Protein AF-A0A9D6BP86-F1 (afdb_monomer_lite)

Secondary structure (DSSP, 8-state):
--EE-TTS-EEPPPHHHHHHT--TT--SS-S-TTTSTT--SSEEEEEEEPTTSS-EEEEETTTTEEE----

Radius of gyration: 12.65 Å; chains: 1; bounding box: 33×28×29 Å

pLDDT: mean 90.96, std 8.07, range [57.94, 97.44]

Foldseek 3Di:
DWDADPVRDIDFAAPVVVLVQAQQVDFQFRGPCVVVVPDGQAKGWGPADDPPDPWGWIFGRRRGDIDTDDD

Sequence (71 aa):
MIEKQGDGSWRLPSVKELRTLVDVTTSNPSIDIYAFPNTPASWFWSSTQIAGGVNAWFVYFHDGQIFSPSI

Structure (mmCIF, N/CA/C/O backbone):
data_AF-A0A9D6BP86-F1
#
_entry.id   AF-A0A9D6BP86-F1
#
loop_
_atom_site.group_PDB
_atom_site.id
_atom_site.type_symbol
_atom_site.label_atom_id
_atom_site.label_alt_id
_atom_site.label_comp_id
_atom_site.label_asym_id
_atom_site.label_entity_id
_atom_site.label_seq_id
_atom_site.pdbx_PDB_ins_code
_atom_site.Cartn_x
_atom_site.Cartn_y
_atom_site.Cartn_z
_atom_site.occupancy
_atom_site.B_iso_or_equiv
_atom_site.auth_seq_id
_atom_site.auth_comp_id
_atom_site.auth_asym_id
_atom_site.auth_atom_id
_atom_site.pdbx_PDB_model_num
ATOM 1 N N . MET A 1 1 ? -7.285 -3.302 -5.895 1.00 81.62 1 MET A N 1
ATOM 2 C CA . MET A 1 1 ? -7.956 -2.478 -4.866 1.00 81.62 1 MET A CA 1
ATOM 3 C C . MET A 1 1 ? -8.216 -1.116 -5.474 1.00 81.62 1 MET A C 1
ATOM 5 O O . MET A 1 1 ? -7.325 -0.602 -6.131 1.00 81.62 1 MET A O 1
ATOM 9 N N . ILE A 1 2 ? -9.415 -0.575 -5.296 1.00 88.75 2 ILE A N 1
ATOM 10 C CA . ILE A 1 2 ? -9.779 0.794 -5.677 1.00 88.75 2 ILE A CA 1
ATOM 11 C C . ILE A 1 2 ? -10.484 1.433 -4.487 1.00 88.75 2 ILE A C 1
ATOM 13 O O . ILE A 1 2 ? -11.096 0.729 -3.685 1.00 88.75 2 ILE A O 1
ATOM 17 N N . GLU A 1 3 ? -10.394 2.747 -4.374 1.00 89.62 3 GLU A N 1
ATOM 18 C CA . GLU A 1 3 ? -11.016 3.508 -3.296 1.00 89.62 3 GLU A CA 1
ATOM 19 C C . GLU A 1 3 ? -12.051 4.485 -3.845 1.00 89.62 3 GLU A C 1
ATOM 21 O O . GLU A 1 3 ? -11.889 5.043 -4.936 1.00 89.62 3 GLU A O 1
ATOM 26 N N . LYS A 1 4 ? -13.119 4.689 -3.075 1.00 92.75 4 LYS A N 1
ATOM 27 C CA . LYS A 1 4 ? -14.184 5.626 -3.417 1.00 92.75 4 LYS A CA 1
ATOM 28 C C . LYS A 1 4 ? -13.834 7.012 -2.887 1.00 92.75 4 LYS A C 1
ATOM 30 O O . LYS A 1 4 ? -13.505 7.157 -1.715 1.00 92.75 4 LYS A O 1
ATOM 35 N N . GLN A 1 5 ? -13.916 8.016 -3.747 1.00 91.62 5 GLN A N 1
ATOM 36 C CA . GLN A 1 5 ? -13.667 9.415 -3.418 1.00 91.62 5 GLN A CA 1
ATOM 37 C C . GLN A 1 5 ? -14.941 10.116 -2.920 1.00 91.62 5 GLN A C 1
ATOM 39 O O . GLN A 1 5 ? -16.056 9.613 -3.083 1.00 91.62 5 GLN A O 1
ATOM 44 N N . GLY A 1 6 ? -14.775 11.302 -2.325 1.00 89.50 6 GLY A N 1
ATOM 45 C CA . GLY A 1 6 ? -15.887 12.111 -1.807 1.00 89.50 6 GLY A CA 1
ATOM 46 C C . GLY A 1 6 ? -16.854 12.614 -2.886 1.00 89.50 6 GLY A C 1
ATOM 47 O O . GLY A 1 6 ? -18.027 12.829 -2.601 1.00 89.50 6 GLY A O 1
ATOM 48 N N . ASP A 1 7 ? -16.389 12.730 -4.129 1.00 93.00 7 ASP A N 1
ATOM 49 C CA . ASP A 1 7 ? -17.208 13.046 -5.306 1.00 93.00 7 ASP A CA 1
ATOM 50 C C . ASP A 1 7 ? -17.884 11.804 -5.928 1.00 93.00 7 ASP A C 1
ATOM 52 O O . ASP A 1 7 ? -18.584 11.903 -6.933 1.00 93.00 7 ASP A O 1
ATOM 56 N N . GLY A 1 8 ? -17.685 10.624 -5.331 1.00 94.25 8 GLY A N 1
ATOM 57 C CA . GLY A 1 8 ? -18.231 9.352 -5.795 1.00 94.25 8 GLY A CA 1
ATOM 58 C C . GLY A 1 8 ? -17.407 8.650 -6.877 1.00 94.25 8 GLY A C 1
ATOM 59 O O . GLY A 1 8 ? -17.758 7.523 -7.236 1.00 94.25 8 GLY A O 1
ATOM 60 N N . SER A 1 9 ? -16.323 9.259 -7.366 1.00 95.00 9 SER A N 1
ATOM 61 C CA . SER A 1 9 ? -15.410 8.623 -8.318 1.00 95.00 9 SER A CA 1
ATOM 62 C C . SER A 1 9 ? -14.576 7.518 -7.658 1.00 95.00 9 SER A C 1
ATOM 64 O O . SER A 1 9 ? -14.453 7.441 -6.434 1.00 95.00 9 SER A O 1
ATOM 66 N N . TRP A 1 10 ? -14.006 6.632 -8.475 1.00 93.94 10 TRP A N 1
ATOM 67 C CA . TRP A 1 10 ? -13.077 5.600 -8.017 1.00 93.94 10 TRP A CA 1
ATOM 68 C C . TRP A 1 10 ? -11.663 5.939 -8.468 1.00 93.94 10 TRP A C 1
ATOM 70 O O . TRP A 1 10 ? -11.457 6.301 -9.627 1.00 93.94 10 TRP A O 1
ATOM 80 N N . ARG A 1 11 ? -10.679 5.759 -7.584 1.00 94.62 11 ARG A N 1
ATOM 81 C CA . ARG A 1 11 ? -9.257 5.856 -7.943 1.00 94.62 11 ARG A CA 1
ATOM 82 C C . ARG A 1 11 ? -8.449 4.689 -7.400 1.00 94.62 11 ARG A C 1
ATOM 84 O O . ARG A 1 11 ? -8.915 3.905 -6.575 1.00 94.62 11 ARG A O 1
ATOM 91 N N . LEU A 1 12 ? -7.211 4.602 -7.868 1.00 93.50 12 LEU A N 1
ATOM 92 C CA . LEU A 1 12 ? -6.213 3.702 -7.315 1.00 93.50 12 LEU A CA 1
ATOM 93 C C . LEU A 1 12 ? -5.565 4.331 -6.060 1.00 93.50 12 LEU A C 1
ATOM 95 O O . LEU A 1 12 ? -5.224 5.525 -6.097 1.00 93.50 12 LEU A O 1
ATOM 99 N N . PRO A 1 13 ? -5.342 3.557 -4.983 1.00 94.75 13 PRO A N 1
ATOM 100 C CA . PRO A 1 13 ? -4.641 4.054 -3.806 1.00 94.75 13 PRO A CA 1
ATOM 101 C C . PRO A 1 13 ? -3.178 4.368 -4.079 1.00 94.75 13 PRO A C 1
ATOM 103 O O . PRO A 1 13 ? -2.538 3.758 -4.933 1.00 94.75 13 PRO A O 1
ATOM 106 N N . SER A 1 14 ? -2.631 5.322 -3.342 1.00 94.88 14 SER A N 1
ATOM 107 C CA . SER A 1 14 ? -1.198 5.598 -3.300 1.00 94.88 14 SER A CA 1
ATOM 108 C C . SER A 1 14 ? -0.451 4.481 -2.567 1.00 94.88 14 SER A C 1
ATOM 110 O O . SER A 1 14 ? -1.023 3.733 -1.772 1.00 94.88 14 SER A O 1
ATOM 112 N N . VAL A 1 15 ? 0.864 4.384 -2.778 1.00 95.00 15 VAL A N 1
ATOM 113 C CA . VAL A 1 15 ? 1.689 3.380 -2.083 1.00 95.00 15 VAL A CA 1
ATOM 114 C C . VAL A 1 15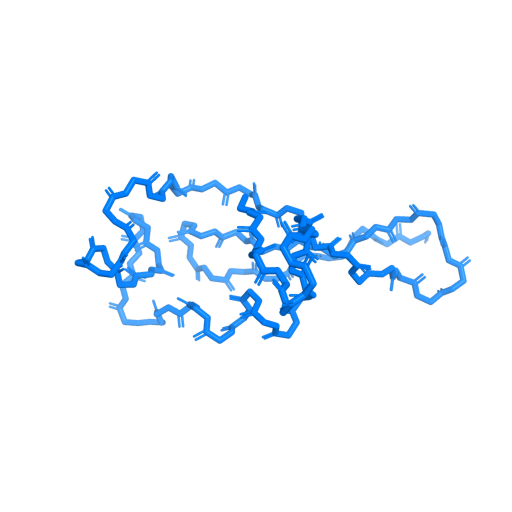 ? 1.677 3.592 -0.567 1.00 95.00 15 VAL A C 1
ATOM 116 O O . VAL A 1 15 ? 1.754 2.633 0.194 1.00 95.00 15 VAL A O 1
ATOM 119 N N . LYS A 1 16 ? 1.538 4.846 -0.116 1.00 94.88 16 LYS A N 1
ATOM 120 C CA . LYS A 1 16 ? 1.432 5.180 1.309 1.00 94.88 16 LYS A CA 1
ATOM 121 C C . LYS A 1 16 ? 0.132 4.647 1.902 1.00 94.88 16 LYS A C 1
ATOM 123 O O . LYS A 1 16 ? 0.178 4.060 2.973 1.00 94.88 16 LYS A O 1
ATOM 128 N N . GLU A 1 17 ? -0.986 4.802 1.198 1.00 95.94 17 GLU A N 1
ATOM 129 C CA . GLU A 1 17 ? -2.281 4.259 1.625 1.00 95.94 17 GLU A CA 1
ATOM 130 C C . GLU A 1 17 ? -2.242 2.728 1.669 1.00 95.94 17 GLU A C 1
ATOM 132 O O . GLU A 1 17 ? -2.552 2.146 2.705 1.00 95.94 17 GLU A O 1
ATOM 137 N N . LEU A 1 18 ? -1.753 2.064 0.614 1.00 96.12 18 LEU A N 1
ATOM 138 C CA . LEU A 1 18 ? -1.616 0.601 0.618 1.00 96.12 18 LEU A CA 1
ATOM 139 C C . LEU A 1 18 ? -0.721 0.104 1.758 1.00 96.12 18 LEU A C 1
ATOM 141 O O . LEU A 1 18 ? -1.045 -0.887 2.404 1.00 96.12 18 LEU A O 1
ATOM 145 N N . ARG A 1 19 ? 0.372 0.817 2.054 1.00 95.19 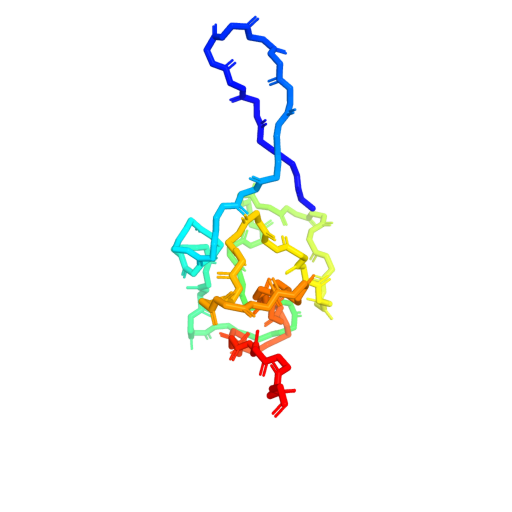19 ARG A N 1
ATOM 146 C CA . ARG A 1 19 ? 1.267 0.482 3.168 1.00 95.19 19 ARG A CA 1
ATOM 147 C C . ARG A 1 19 ? 0.563 0.528 4.524 1.00 95.19 19 ARG A C 1
ATOM 149 O O . ARG A 1 19 ? 0.912 -0.264 5.388 1.00 95.19 19 ARG A O 1
ATOM 156 N N . THR A 1 20 ? -0.407 1.421 4.729 1.00 96.50 20 THR A N 1
ATOM 157 C CA . THR A 1 20 ? -1.155 1.471 6.002 1.00 96.50 20 THR A CA 1
ATOM 158 C C . THR A 1 20 ? -2.077 0.274 6.216 1.00 96.50 20 THR A C 1
ATOM 160 O O . THR A 1 20 ? -2.495 0.038 7.343 1.00 96.50 20 THR A O 1
ATOM 163 N N . LEU A 1 21 ? -2.373 -0.486 5.159 1.00 96.44 21 LEU A N 1
ATOM 164 C CA . LEU A 1 21 ? -3.181 -1.701 5.240 1.00 96.44 21 LEU A CA 1
ATOM 165 C C . LEU A 1 21 ? -2.348 -2.949 5.544 1.00 96.44 21 LEU A C 1
ATOM 167 O O . LEU A 1 21 ? -2.917 -3.992 5.845 1.00 96.44 21 LEU A O 1
ATOM 171 N N . VAL A 1 22 ? -1.020 -2.866 5.438 1.00 96.94 22 VAL A N 1
ATOM 172 C CA . VAL A 1 22 ? -0.138 -4.003 5.709 1.00 96.94 22 VAL A CA 1
ATOM 173 C C . VAL A 1 22 ? -0.166 -4.320 7.199 1.00 96.94 22 VAL A C 1
ATOM 175 O O . VAL A 1 22 ? 0.230 -3.497 8.028 1.00 96.94 22 VAL A O 1
ATOM 178 N N . ASP A 1 23 ? -0.576 -5.541 7.522 1.00 96.69 23 ASP A N 1
ATOM 179 C CA . ASP A 1 23 ? -0.451 -6.102 8.861 1.00 96.69 23 ASP A CA 1
ATOM 180 C C . ASP A 1 23 ? 0.800 -6.982 8.925 1.00 96.69 23 ASP A C 1
ATOM 182 O O . ASP A 1 23 ? 0.820 -8.119 8.455 1.00 96.69 23 ASP A O 1
ATOM 186 N N . VAL A 1 24 ? 1.860 -6.444 9.528 1.00 94.31 24 VAL A N 1
ATOM 187 C CA . VAL A 1 24 ? 3.163 -7.119 9.648 1.00 94.31 24 VAL A CA 1
ATOM 188 C C . VAL A 1 24 ? 3.154 -8.315 10.608 1.00 94.31 24 VAL A C 1
ATOM 190 O O . VAL A 1 24 ? 4.161 -9.011 10.717 1.00 94.31 24 VAL A O 1
ATOM 193 N N . THR A 1 25 ? 2.055 -8.544 11.334 1.00 95.50 25 THR A N 1
ATOM 194 C CA . THR A 1 25 ? 1.898 -9.697 12.235 1.00 95.50 25 THR A CA 1
ATOM 195 C C . THR A 1 25 ? 1.291 -10.913 11.537 1.00 95.50 25 THR A C 1
ATOM 197 O O . THR A 1 25 ? 1.346 -12.020 12.075 1.00 95.50 25 THR A O 1
ATOM 200 N N . THR A 1 26 ? 0.754 -10.728 10.329 1.00 94.06 26 THR A N 1
ATOM 201 C CA . THR A 1 26 ? 0.119 -11.773 9.527 1.00 94.06 26 THR A CA 1
ATOM 202 C C . THR A 1 26 ? 0.806 -11.928 8.172 1.00 94.06 26 THR A C 1
ATOM 204 O O . THR A 1 26 ? 1.532 -11.058 7.695 1.00 94.06 26 THR A O 1
ATOM 207 N N . SER A 1 27 ? 0.608 -13.087 7.546 1.00 94.00 27 SER A N 1
ATOM 208 C CA . SER A 1 27 ? 1.069 -13.365 6.186 1.00 94.00 27 SER A CA 1
ATOM 209 C C . SER A 1 27 ? 0.044 -14.238 5.471 1.00 94.00 27 SER A C 1
ATOM 211 O O . SER A 1 27 ? -0.663 -15.023 6.102 1.00 94.00 27 SER A O 1
ATOM 213 N N . ASN A 1 28 ? -0.029 -14.096 4.150 1.00 94.75 28 ASN A N 1
ATOM 214 C CA . ASN A 1 28 ? -0.933 -14.830 3.266 1.00 94.75 28 ASN A CA 1
ATOM 215 C C . ASN A 1 28 ? -2.443 -14.763 3.634 1.00 94.75 28 ASN A C 1
ATOM 217 O O . ASN A 1 28 ? -3.051 -15.805 3.887 1.00 94.75 28 ASN A O 1
ATOM 221 N N . PRO A 1 29 ? -3.088 -13.580 3.578 1.00 96.19 29 PRO A N 1
ATOM 222 C CA . PRO A 1 29 ? -2.517 -12.269 3.268 1.00 96.19 29 PRO A CA 1
ATOM 223 C C . PRO A 1 29 ? -2.072 -11.485 4.524 1.00 96.19 29 PRO A C 1
ATOM 225 O O . PRO A 1 29 ? -2.612 -11.661 5.608 1.00 96.19 29 PRO A O 1
ATOM 228 N N . SER A 1 30 ? -1.094 -10.594 4.357 1.00 97.38 30 SER A N 1
ATOM 229 C CA . SER A 1 30 ? -0.582 -9.627 5.342 1.00 97.38 30 SER A CA 1
ATOM 230 C C . SER A 1 30 ? -1.485 -8.381 5.398 1.00 97.38 30 SER A C 1
ATOM 232 O O . SER A 1 30 ? -1.125 -7.289 4.954 1.00 97.38 30 SER A O 1
ATOM 234 N N . ILE A 1 31 ? -2.722 -8.573 5.854 1.00 97.44 31 ILE A N 1
ATOM 235 C CA . ILE A 1 31 ? -3.775 -7.551 5.982 1.00 97.44 31 ILE A CA 1
ATOM 236 C C . ILE A 1 31 ? -4.833 -8.043 6.978 1.00 97.44 31 ILE A C 1
ATOM 238 O O . ILE A 1 31 ? -5.027 -9.248 7.134 1.00 97.44 31 ILE A O 1
ATOM 242 N N . ASP A 1 32 ? -5.576 -7.125 7.597 1.00 97.00 32 ASP A N 1
ATOM 243 C CA . ASP A 1 32 ? -6.766 -7.477 8.376 1.00 97.00 32 ASP A CA 1
ATOM 244 C C . ASP A 1 32 ? -7.854 -8.091 7.470 1.00 97.00 32 ASP A C 1
ATOM 246 O O . ASP A 1 32 ? -8.567 -7.393 6.740 1.00 97.00 32 ASP A O 1
ATOM 250 N N . ILE A 1 33 ? -7.997 -9.416 7.529 1.00 95.94 33 ILE A N 1
ATOM 251 C CA . ILE A 1 33 ? -8.987 -10.166 6.749 1.00 95.94 33 ILE A CA 1
ATOM 252 C C . ILE A 1 33 ? -10.427 -9.969 7.238 1.00 95.94 33 ILE A C 1
ATOM 254 O O . ILE A 1 33 ? -11.356 -10.293 6.508 1.00 95.94 33 ILE A O 1
ATOM 258 N N . TYR A 1 34 ? -10.659 -9.437 8.438 1.00 96.12 34 TYR A N 1
ATOM 259 C CA . TYR A 1 34 ? -12.019 -9.112 8.875 1.00 96.12 34 TYR A CA 1
ATOM 260 C C . TYR A 1 34 ? -12.498 -7.811 8.229 1.00 96.12 34 TYR A C 1
ATOM 262 O O . TYR A 1 34 ? -13.654 -7.720 7.815 1.00 96.12 34 TYR A O 1
ATOM 270 N N . ALA A 1 35 ? -11.601 -6.833 8.079 1.00 95.56 35 ALA A N 1
ATOM 271 C CA . ALA A 1 35 ? -11.874 -5.602 7.341 1.00 95.56 35 ALA A CA 1
ATOM 272 C C . ALA A 1 35 ? -11.856 -5.814 5.814 1.00 95.56 35 ALA A C 1
ATOM 274 O O . ALA A 1 35 ? -12.659 -5.215 5.094 1.00 95.56 35 ALA A O 1
ATOM 275 N N . PHE A 1 36 ? -10.971 -6.687 5.315 1.00 94.56 36 PHE A N 1
ATOM 276 C CA . PHE A 1 36 ? -10.776 -6.946 3.885 1.00 94.56 36 PHE A CA 1
ATOM 277 C C . PHE A 1 36 ? -10.836 -8.449 3.530 1.00 94.56 36 PHE A C 1
ATOM 279 O O . PHE A 1 36 ? -9.856 -9.011 3.032 1.00 94.56 36 PHE A O 1
ATOM 286 N N . PRO A 1 37 ? -11.996 -9.110 3.707 1.00 94.19 37 PRO A N 1
ATOM 287 C CA . PRO A 1 37 ? -12.127 -10.575 3.639 1.00 94.19 37 PRO A CA 1
ATOM 288 C C . PRO A 1 37 ? -11.839 -11.205 2.278 1.00 94.19 37 PRO A C 1
ATOM 290 O O . PRO A 1 37 ? -11.617 -12.408 2.193 1.00 94.19 37 PRO A O 1
ATOM 293 N N . ASN A 1 38 ? -11.820 -10.406 1.211 1.00 94.06 38 ASN A N 1
ATOM 294 C CA . ASN A 1 38 ? -11.608 -10.877 -0.157 1.00 94.06 38 ASN A CA 1
ATOM 295 C C . ASN A 1 38 ? -10.289 -10.373 -0.763 1.00 94.06 38 ASN A C 1
ATOM 297 O O . ASN A 1 38 ? -10.157 -10.333 -1.987 1.00 94.06 38 ASN A O 1
ATOM 301 N N . THR A 1 39 ? -9.327 -9.946 0.058 1.00 94.69 39 THR A N 1
ATOM 302 C CA . THR A 1 39 ? -8.014 -9.514 -0.438 1.00 94.69 39 THR A CA 1
ATOM 303 C C . THR A 1 39 ? -7.125 -10.726 -0.718 1.00 94.69 39 THR A C 1
ATOM 305 O O . THR A 1 39 ? -6.726 -11.411 0.223 1.00 94.69 39 THR A O 1
ATOM 308 N N . PRO A 1 40 ? -6.768 -11.013 -1.984 1.00 95.88 40 PRO A N 1
ATOM 309 C CA . PRO A 1 40 ? -5.784 -12.046 -2.284 1.00 95.88 40 PRO A CA 1
ATOM 310 C C . PRO A 1 40 ? -4.389 -11.663 -1.779 1.00 95.88 40 PRO A C 1
ATOM 312 O O . PRO A 1 40 ? -3.993 -10.498 -1.828 1.00 95.88 40 PRO A O 1
ATOM 315 N N . ALA A 1 41 ? -3.597 -12.667 -1.407 1.00 96.19 41 ALA A N 1
ATOM 316 C CA . ALA A 1 41 ? -2.161 -12.540 -1.163 1.00 96.19 41 ALA A CA 1
ATOM 317 C C . ALA A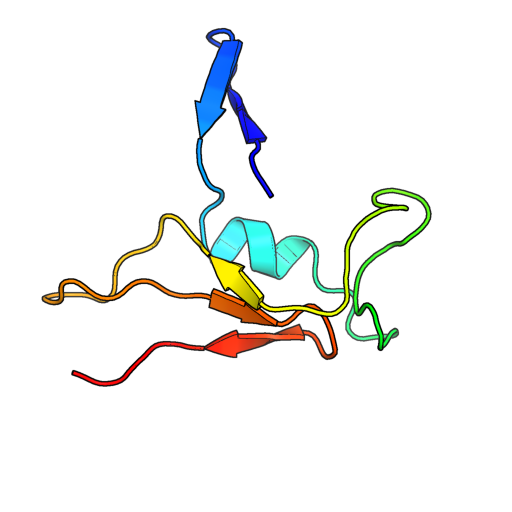 1 41 ? -1.399 -12.339 -2.490 1.00 96.19 41 ALA A C 1
ATOM 319 O O . ALA A 1 41 ? -0.751 -13.246 -3.006 1.00 96.19 41 ALA A O 1
ATOM 320 N N . SER A 1 42 ? -1.556 -11.164 -3.100 1.00 95.75 42 SER A N 1
ATOM 321 C CA . SER A 1 42 ? -1.033 -10.841 -4.432 1.00 95.75 42 SER A CA 1
ATOM 322 C C . SER A 1 42 ? -0.506 -9.406 -4.512 1.00 95.75 42 SER A C 1
ATOM 324 O O . SER A 1 42 ? -0.477 -8.682 -3.515 1.00 95.75 42 SER A O 1
ATOM 326 N N . TRP A 1 43 ? -0.052 -9.012 -5.701 1.00 94.44 43 TRP A N 1
ATOM 327 C CA . TRP A 1 43 ? 0.455 -7.677 -6.004 1.00 94.44 43 TRP A CA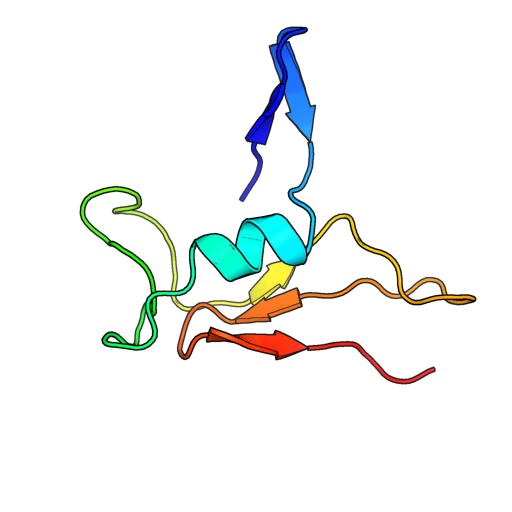 1
ATOM 328 C C . TRP A 1 43 ? -0.686 -6.701 -6.262 1.00 94.44 43 TRP A C 1
ATOM 330 O O . TRP A 1 43 ? -1.605 -6.979 -7.034 1.00 94.44 43 TRP A O 1
ATOM 340 N N . PHE A 1 44 ? -0.590 -5.521 -5.660 1.00 94.69 44 PHE A N 1
ATOM 341 C CA . PHE A 1 44 ? -1.540 -4.437 -5.846 1.00 94.69 44 PHE A CA 1
ATOM 342 C C . PHE A 1 44 ? -0.816 -3.199 -6.348 1.00 94.69 44 PHE A C 1
ATOM 344 O O . PHE A 1 44 ? 0.127 -2.711 -5.726 1.00 94.69 44 PHE A O 1
ATOM 351 N N . TRP A 1 45 ? -1.286 -2.700 -7.489 1.00 93.12 45 TRP A N 1
ATOM 352 C CA . TRP A 1 45 ? -0.828 -1.452 -8.080 1.00 93.12 45 TRP A CA 1
ATOM 353 C C . TRP A 1 45 ? -1.143 -0.266 -7.175 1.00 93.12 45 TRP A C 1
ATOM 355 O O . TRP A 1 45 ? -2.217 -0.213 -6.574 1.00 93.12 45 TRP A O 1
ATOM 365 N N . SER A 1 46 ? -0.243 0.713 -7.155 1.00 93.12 46 SER A N 1
ATOM 366 C CA . SER A 1 46 ? -0.511 2.031 -6.588 1.00 93.12 46 SER A CA 1
ATOM 367 C C . SER A 1 46 ? -0.559 3.121 -7.661 1.00 93.12 46 SER A C 1
ATOM 369 O O . SER A 1 46 ? 0.014 2.978 -8.738 1.00 93.12 46 SER A O 1
ATOM 371 N N . SER A 1 47 ? -1.210 4.243 -7.354 1.00 92.44 47 SER A N 1
ATOM 372 C CA . SER A 1 47 ? -1.184 5.464 -8.172 1.00 92.44 47 SER A CA 1
ATOM 373 C C . SER A 1 47 ? 0.125 6.248 -8.041 1.00 92.44 47 SER A C 1
ATOM 375 O O . SER A 1 47 ? 0.312 7.263 -8.709 1.00 92.44 47 SER A O 1
ATOM 377 N N . T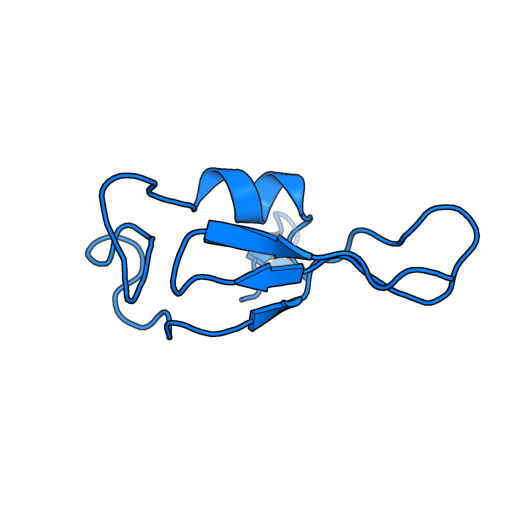HR A 1 48 ? 1.045 5.809 -7.177 1.00 91.12 48 THR A N 1
ATOM 378 C CA . THR A 1 48 ? 2.330 6.479 -6.974 1.00 91.12 48 THR A CA 1
ATOM 379 C C . THR A 1 48 ? 3.304 6.076 -8.076 1.00 91.12 48 THR A C 1
ATOM 381 O O . THR A 1 48 ? 3.724 4.922 -8.151 1.00 91.12 48 THR A O 1
ATOM 384 N N . GLN A 1 49 ? 3.679 7.039 -8.917 1.00 87.62 49 GLN A N 1
ATOM 385 C CA . GLN A 1 49 ? 4.716 6.868 -9.934 1.00 87.62 49 GLN A CA 1
ATOM 386 C C . GLN A 1 49 ? 6.119 6.935 -9.322 1.00 87.62 49 GLN A C 1
ATOM 388 O O . GLN A 1 49 ? 6.354 7.601 -8.310 1.00 87.62 49 GLN A O 1
ATOM 393 N N . ILE A 1 50 ? 7.067 6.244 -9.950 1.00 82.12 50 ILE A N 1
ATOM 394 C CA . ILE A 1 50 ? 8.493 6.416 -9.672 1.00 82.12 50 ILE A CA 1
ATOM 395 C C . ILE A 1 50 ? 8.944 7.757 -10.257 1.00 82.12 50 ILE A C 1
ATOM 397 O O . ILE A 1 50 ? 8.569 8.118 -11.373 1.00 82.12 50 ILE A O 1
ATOM 401 N N . ALA A 1 51 ? 9.748 8.505 -9.499 1.00 76.06 51 ALA A N 1
ATOM 402 C CA . ALA A 1 51 ? 10.251 9.802 -9.935 1.00 76.06 51 ALA A CA 1
ATOM 403 C C . ALA A 1 51 ? 11.009 9.674 -11.268 1.00 76.06 51 ALA A C 1
ATOM 405 O O . ALA A 1 51 ? 11.973 8.918 -11.366 1.00 76.06 51 ALA A O 1
ATOM 406 N N . GLY A 1 52 ? 10.564 10.415 -12.287 1.00 70.31 52 GLY A N 1
ATOM 407 C CA . GLY A 1 52 ? 11.203 10.443 -13.606 1.00 70.31 52 GLY A CA 1
ATOM 408 C C . GLY A 1 52 ? 10.941 9.224 -14.502 1.00 70.31 52 GLY A C 1
ATOM 409 O O . GLY A 1 52 ? 11.592 9.113 -15.536 1.00 70.31 52 GLY A O 1
ATOM 410 N N . GLY A 1 53 ? 10.015 8.326 -14.142 1.00 74.25 53 GLY A N 1
ATOM 411 C CA . GLY A 1 53 ? 9.721 7.111 -14.912 1.00 74.25 53 GLY A CA 1
ATOM 412 C C . GLY A 1 53 ? 8.251 6.936 -15.300 1.00 74.25 53 GLY A C 1
ATOM 413 O O . GLY A 1 53 ? 7.376 7.690 -14.884 1.00 74.25 53 GLY A O 1
ATOM 414 N N . VAL A 1 54 ? 7.985 5.886 -16.084 1.00 76.12 54 VAL A N 1
ATOM 415 C CA . VAL A 1 54 ? 6.627 5.408 -16.436 1.00 76.12 54 VAL A CA 1
ATOM 416 C C . VAL A 1 54 ? 6.139 4.272 -15.527 1.00 76.12 54 VAL A C 1
ATOM 418 O O . VAL A 1 54 ? 5.004 3.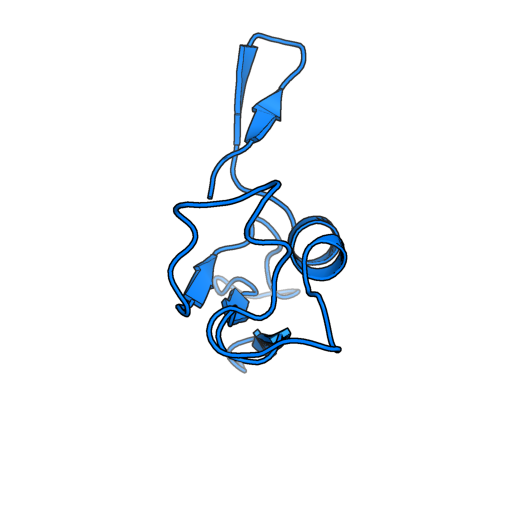818 -15.645 1.00 76.12 54 VAL A O 1
ATOM 421 N N . ASN A 1 55 ? 7.000 3.809 -14.619 1.00 83.06 55 ASN A N 1
ATOM 422 C CA . ASN A 1 55 ? 6.721 2.715 -13.698 1.00 83.06 55 ASN A CA 1
ATOM 423 C C . ASN A 1 55 ? 6.034 3.226 -12.420 1.00 83.06 55 ASN A C 1
ATOM 425 O O . ASN A 1 55 ? 6.248 4.363 -11.990 1.00 83.06 55 ASN A O 1
ATOM 429 N N . ALA A 1 56 ? 5.239 2.365 -11.786 1.00 86.25 56 ALA A N 1
ATOM 430 C CA . ALA A 1 56 ? 4.552 2.651 -10.528 1.00 86.25 56 ALA A CA 1
ATOM 431 C C . ALA A 1 56 ? 5.037 1.735 -9.399 1.00 86.25 56 ALA A C 1
ATOM 433 O O . ALA A 1 56 ? 5.676 0.711 -9.640 1.00 86.25 56 ALA A O 1
ATOM 434 N N . TRP A 1 57 ? 4.735 2.119 -8.161 1.00 90.75 57 TRP A N 1
ATOM 435 C CA . TRP A 1 57 ? 4.987 1.294 -6.982 1.00 90.75 57 TRP A CA 1
ATOM 436 C C . TRP A 1 57 ? 3.880 0.253 -6.780 1.00 90.75 57 TRP A C 1
ATOM 438 O O . TRP A 1 57 ? 2.721 0.486 -7.144 1.00 90.75 57 TRP A O 1
ATOM 448 N N . PHE A 1 58 ? 4.224 -0.850 -6.120 1.00 92.31 58 PHE A N 1
ATOM 449 C CA . PHE A 1 58 ? 3.323 -1.955 -5.799 1.00 92.31 58 PHE A CA 1
ATOM 450 C C . PHE A 1 58 ? 3.458 -2.362 -4.337 1.00 92.31 58 PHE A C 1
ATOM 452 O O . PHE A 1 58 ? 4.528 -2.211 -3.745 1.00 92.31 58 PHE A O 1
ATOM 459 N N . VAL A 1 59 ? 2.397 -2.948 -3.788 1.00 95.44 59 VAL A N 1
ATOM 460 C CA . VAL A 1 59 ? 2.430 -3.640 -2.493 1.00 95.44 59 VAL A CA 1
ATOM 461 C C . VAL A 1 59 ? 2.056 -5.103 -2.694 1.00 95.44 59 VAL A C 1
ATOM 463 O O . VAL A 1 59 ? 1.073 -5.404 -3.373 1.00 95.44 59 VAL A O 1
ATOM 466 N N . TYR A 1 60 ? 2.845 -6.007 -2.124 1.00 95.50 60 TYR A N 1
ATOM 467 C CA . TYR A 1 60 ? 2.589 -7.439 -2.114 1.00 95.50 60 TYR A CA 1
ATOM 468 C C . TYR A 1 60 ? 1.925 -7.828 -0.799 1.00 95.50 60 TYR A C 1
ATOM 470 O O . TYR A 1 60 ? 2.568 -7.874 0.244 1.00 95.50 60 TYR A O 1
ATOM 478 N N . PHE A 1 61 ? 0.629 -8.133 -0.830 1.00 96.38 61 PHE A N 1
ATOM 479 C CA . PHE A 1 61 ? -0.110 -8.508 0.381 1.00 96.38 61 PHE A CA 1
ATOM 480 C C . PHE A 1 61 ? 0.131 -9.953 0.818 1.00 96.38 61 PHE A C 1
ATOM 482 O O . PHE A 1 61 ? -0.567 -10.439 1.691 1.00 96.38 61 PHE A O 1
ATOM 489 N N . HIS A 1 62 ? 1.091 -10.679 0.250 1.00 96.38 62 HIS A N 1
ATOM 490 C CA . HIS A 1 62 ? 1.510 -11.944 0.853 1.00 96.38 62 HIS A CA 1
ATOM 491 C C . HIS A 1 62 ? 2.289 -11.707 2.152 1.00 96.38 62 HIS A C 1
ATOM 493 O O . HIS A 1 62 ? 2.005 -12.361 3.151 1.00 96.38 62 HIS A O 1
ATOM 499 N N . ASP A 1 63 ? 3.219 -10.751 2.146 1.00 94.19 63 ASP A N 1
ATOM 500 C CA . ASP A 1 63 ? 4.162 -10.485 3.242 1.00 94.19 63 ASP A CA 1
ATOM 501 C C . ASP A 1 63 ? 4.397 -8.986 3.520 1.00 94.19 63 ASP A C 1
ATOM 503 O O . ASP A 1 63 ? 5.230 -8.627 4.350 1.00 94.19 63 ASP A O 1
ATOM 507 N N . GLY A 1 64 ? 3.681 -8.095 2.829 1.00 92.75 64 GLY A N 1
ATOM 508 C CA . GLY A 1 64 ? 3.758 -6.652 3.042 1.00 92.75 64 GLY A CA 1
ATOM 509 C C . GLY A 1 64 ? 4.893 -5.951 2.293 1.00 92.75 64 GLY A C 1
ATOM 510 O O . GLY A 1 64 ? 5.143 -4.766 2.540 1.00 92.75 64 GLY A O 1
ATOM 511 N N . GLN A 1 65 ? 5.591 -6.637 1.381 1.00 93.62 65 GLN A N 1
ATOM 512 C CA . GLN A 1 65 ? 6.677 -6.031 0.610 1.00 93.62 65 GLN A CA 1
ATOM 513 C C . GLN A 1 65 ? 6.194 -4.889 -0.286 1.00 93.62 65 GLN A C 1
ATOM 515 O O . GLN A 1 65 ? 5.131 -4.942 -0.904 1.00 93.62 65 GLN A O 1
ATOM 520 N N . ILE A 1 66 ? 7.029 -3.859 -0.400 1.00 91.75 66 ILE A N 1
ATOM 521 C CA . ILE A 1 66 ? 6.804 -2.719 -1.285 1.00 91.75 66 ILE A CA 1
ATOM 522 C C . ILE A 1 66 ? 7.836 -2.792 -2.406 1.00 91.75 66 ILE A C 1
ATOM 524 O O . ILE A 1 66 ? 9.036 -2.764 -2.137 1.00 91.75 66 ILE A O 1
ATOM 528 N N . PHE A 1 67 ? 7.372 -2.862 -3.652 1.00 85.88 67 PHE A N 1
ATOM 529 C CA . PHE A 1 67 ? 8.232 -2.977 -4.826 1.00 85.88 67 PHE A CA 1
ATOM 530 C C . PHE A 1 67 ? 8.166 -1.720 -5.691 1.00 85.88 67 PHE A C 1
ATOM 532 O O . PHE A 1 67 ? 7.089 -1.175 -5.947 1.00 85.88 67 PHE A O 1
ATOM 539 N N . SER A 1 68 ? 9.325 -1.295 -6.182 1.00 80.06 68 SER A N 1
ATOM 540 C CA . SER A 1 68 ? 9.469 -0.329 -7.266 1.00 80.06 68 SER A CA 1
ATOM 541 C C . SER A 1 68 ? 10.381 -0.936 -8.337 1.00 80.06 68 SER A C 1
ATOM 543 O O . SER A 1 68 ? 11.513 -1.312 -8.028 1.00 80.06 68 SER A O 1
ATOM 545 N N . PRO A 1 69 ? 9.923 -1.065 -9.595 1.00 68.00 69 PRO A N 1
ATOM 546 C CA . PRO A 1 69 ? 10.805 -1.451 -10.686 1.00 68.00 69 PRO A CA 1
ATOM 547 C C . PRO A 1 69 ? 11.903 -0.397 -10.841 1.00 68.00 69 PRO A C 1
ATOM 549 O O . PRO A 1 69 ? 11.602 0.789 -10.985 1.00 68.00 69 PRO A O 1
ATOM 552 N N . SER A 1 70 ? 13.168 -0.807 -10.805 1.00 67.50 70 SER A N 1
ATOM 553 C CA . SER A 1 70 ? 14.280 0.086 -11.144 1.00 67.50 70 SER A CA 1
ATOM 554 C C . SER A 1 70 ? 14.157 0.544 -12.607 1.00 67.50 70 SER A C 1
ATOM 556 O O . SER A 1 70 ? 13.704 -0.234 -13.450 1.00 67.50 70 SER A O 1
ATOM 558 N N . ILE A 1 71 ? 14.499 1.809 -12.882 1.00 57.94 71 ILE A N 1
ATOM 559 C CA . ILE A 1 71 ? 14.641 2.366 -14.243 1.00 57.94 71 ILE A CA 1
ATOM 560 C C . ILE A 1 71 ? 15.970 1.900 -14.834 1.00 57.94 71 ILE A C 1
ATOM 562 O O . ILE A 1 71 ? 16.958 1.885 -14.064 1.00 57.94 71 ILE A O 1
#